Protein AF-A0AAU3QZL7-F1 (afdb_monomer)

Nearest PDB structures (foldseek):
  8rob-assembly1_B  TM=4.558E-01  e=4.481E+00  Homo sapiens
  8ro6-assembly1_B  TM=4.026E-01  e=4.207E+00  Homo sapiens
  8ro9-assembly2_D  TM=4.527E-01  e=6.960E+00  Homo sapiens
  8roa-assembly2_D  TM=4.510E-01  e=6.960E+00  Homo sapiens
  8rod-assembly1_B  TM=4.530E-01  e=8.406E+00  Homo sapiens

Foldseek 3Di:
DDLPDDPLLVVQLVCQQQLEVPSDDADPLSSVVSSLLSSLCSVVVWDRAGNVVVVVQQQFTWHWYDPDNNKIFTFTGDRPVCVVPDPVVVQVVRLVRQQVSVVSCVVVQFDWDDDDRRGTTMTRGGPPPDD

Sequence (131 aa):
MDPRGGDREQQARYFAPRAVLDGAALTDAQEQLAWAVLEVVLLAGLPPYDIEAAADGQETGVALVPESRRRLRVQWQQAPQARCLPSELCDVQQAAMNQALRAILSAHRFQIADAPLGEAPLVLGLTRSGR

pLDDT: mean 88.74, std 12.76, range [35.06, 97.5]

Mean predicted aligned error: 5.25 Å

Secondary structure (DSSP, 8-state):
--TT-S-HHHHHHHHTTTSBGGGPPPPHHHHHHHHHHHHHHHHTTPPBP-HHHHHTT---EEEEEEEETTEEEEEEE--GGGGGS-HHHHHHHHHHHHHHHHHHHHHTTEEE----TTSPPEEEEE-----

Solvent-accessible surface area (backbone atoms only — not comparable to full-atom values): 7173 Å² total; per-residue (Å²): 135,71,96,85,73,66,62,48,66,60,49,11,56,66,36,40,66,33,15,20,60,93,59,59,86,68,45,75,59,32,45,59,49,37,26,59,51,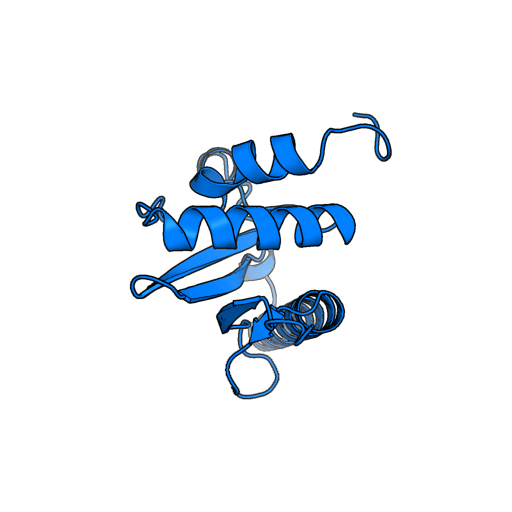38,31,51,37,52,70,72,72,45,56,64,18,38,51,70,49,29,76,74,68,47,41,38,24,43,27,35,40,84,77,52,81,55,29,37,34,44,34,68,39,68,43,69,73,55,73,77,48,61,66,71,59,47,52,51,52,48,20,52,47,11,43,50,51,37,52,54,41,48,76,70,43,37,37,59,60,92,71,65,90,38,50,53,32,36,36,60,49,69,58,80,76,88,124

Structure (mmCIF, N/CA/C/O backbone):
data_AF-A0AAU3QZL7-F1
#
_entry.id   AF-A0AAU3QZL7-F1
#
loop_
_atom_site.group_PDB
_atom_site.id
_atom_site.type_symbol
_atom_site.label_atom_id
_atom_site.label_alt_id
_atom_site.label_comp_id
_atom_site.label_asym_id
_atom_site.label_entity_id
_atom_site.label_seq_id
_atom_site.pdbx_PDB_ins_code
_atom_site.Cartn_x
_atom_site.Cartn_y
_atom_site.Cartn_z
_atom_site.occupancy
_atom_site.B_iso_or_equiv
_atom_site.auth_seq_id
_atom_site.auth_comp_id
_atom_site.auth_asym_id
_atom_site.auth_atom_id
_atom_site.pdbx_PDB_model_num
ATOM 1 N N . MET A 1 1 ? 21.172 -9.986 3.756 1.00 43.78 1 MET A N 1
ATOM 2 C CA . MET A 1 1 ? 20.071 -9.299 4.460 1.00 43.78 1 MET A CA 1
ATOM 3 C C . MET A 1 1 ? 19.320 -10.373 5.240 1.00 43.78 1 MET A C 1
ATOM 5 O O . MET A 1 1 ? 18.955 -11.365 4.625 1.00 43.78 1 MET A O 1
ATOM 9 N N . ASP A 1 2 ? 19.231 -10.270 6.569 1.00 39.31 2 ASP A N 1
ATOM 10 C CA . ASP A 1 2 ? 18.608 -11.297 7.422 1.00 39.31 2 ASP A CA 1
ATOM 11 C C . ASP A 1 2 ? 17.070 -11.213 7.319 1.00 39.31 2 ASP A C 1
ATOM 13 O O . ASP A 1 2 ? 16.504 -10.178 7.678 1.00 39.31 2 ASP A O 1
ATOM 17 N N . PRO A 1 3 ? 16.373 -12.264 6.847 1.00 47.62 3 PRO A N 1
ATOM 18 C CA . PRO A 1 3 ? 14.918 -12.266 6.707 1.00 47.62 3 PRO A CA 1
ATOM 19 C C . PRO A 1 3 ? 14.156 -12.357 8.046 1.00 47.62 3 PRO A C 1
ATOM 21 O O . PRO A 1 3 ? 12.925 -12.380 8.039 1.00 47.62 3 PRO A O 1
ATOM 24 N N . ARG A 1 4 ? 14.843 -12.440 9.198 1.00 48.81 4 ARG A N 1
ATOM 25 C CA . ARG A 1 4 ? 14.220 -12.600 10.527 1.00 48.81 4 ARG A CA 1
ATOM 26 C C . ARG A 1 4 ? 14.611 -11.547 11.572 1.00 48.81 4 ARG A C 1
ATOM 28 O O . ARG A 1 4 ? 14.088 -11.625 12.680 1.00 48.81 4 ARG A O 1
ATOM 35 N N . GLY A 1 5 ? 15.471 -10.577 11.254 1.00 46.84 5 GLY A N 1
ATOM 36 C CA . GLY A 1 5 ? 16.191 -9.813 12.289 1.00 46.84 5 GLY A CA 1
ATOM 37 C C . GLY A 1 5 ? 16.288 -8.296 12.120 1.00 46.84 5 GLY A C 1
ATOM 38 O O . GLY A 1 5 ? 17.104 -7.680 12.795 1.00 46.84 5 GLY A O 1
ATOM 39 N N . GLY A 1 6 ? 15.509 -7.677 11.231 1.00 60.84 6 GLY A N 1
ATOM 40 C CA . GLY A 1 6 ? 15.408 -6.216 11.180 1.00 60.84 6 GLY A CA 1
ATOM 41 C C . GLY A 1 6 ? 14.379 -5.702 12.184 1.00 60.84 6 GLY A C 1
ATOM 42 O O . GLY A 1 6 ? 13.300 -6.286 12.299 1.00 60.84 6 GLY A O 1
ATOM 43 N N . ASP A 1 7 ? 14.690 -4.609 12.882 1.00 86.06 7 ASP A N 1
ATOM 44 C CA . ASP A 1 7 ? 13.688 -3.835 13.611 1.00 86.06 7 ASP A CA 1
ATOM 45 C C . ASP A 1 7 ? 12.644 -3.322 12.598 1.00 86.06 7 ASP A C 1
ATOM 47 O O . ASP A 1 7 ? 12.878 -2.357 11.868 1.00 86.06 7 ASP A O 1
ATOM 51 N N . ARG A 1 8 ? 11.517 -4.039 12.482 1.00 85.94 8 ARG A N 1
ATOM 52 C CA . ARG A 1 8 ? 10.447 -3.732 11.517 1.00 85.94 8 ARG A CA 1
ATOM 53 C C . ARG A 1 8 ? 9.845 -2.359 11.772 1.00 85.94 8 ARG A C 1
ATOM 55 O O . ARG A 1 8 ? 9.430 -1.715 10.817 1.00 85.94 8 ARG A O 1
ATOM 62 N N . GLU A 1 9 ? 9.838 -1.903 13.020 1.00 88.19 9 GLU A N 1
ATOM 63 C CA . GLU A 1 9 ? 9.404 -0.557 13.380 1.00 88.19 9 GLU A CA 1
ATOM 64 C C . GLU A 1 9 ? 10.365 0.476 12.775 1.00 88.19 9 GLU A C 1
ATOM 66 O O . GLU A 1 9 ? 9.936 1.422 12.112 1.00 88.19 9 GLU A O 1
ATOM 71 N N . GLN A 1 10 ? 11.677 0.263 12.918 1.00 90.19 10 GLN A N 1
ATOM 72 C CA . GLN A 1 10 ? 12.688 1.125 12.301 1.00 90.19 10 GLN A CA 1
ATOM 73 C C . GLN A 1 10 ? 12.617 1.100 10.768 1.00 90.19 10 GLN A C 1
ATOM 75 O O . GLN A 1 10 ? 12.707 2.151 10.132 1.00 90.19 10 GLN A O 1
ATOM 80 N N . GLN A 1 11 ? 12.412 -0.072 10.164 1.00 92.50 11 GLN A N 1
ATOM 81 C CA . GLN A 1 11 ? 12.232 -0.197 8.716 1.00 92.50 11 GLN A CA 1
ATOM 82 C C . GLN A 1 11 ? 10.956 0.506 8.242 1.00 92.50 11 GLN A C 1
ATOM 84 O O . GLN A 1 11 ? 10.995 1.238 7.257 1.00 92.50 11 GLN A O 1
ATOM 89 N N . ALA A 1 12 ? 9.839 0.346 8.952 1.0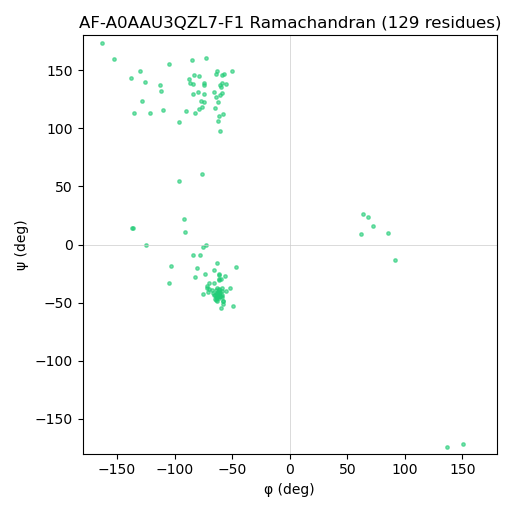0 93.88 12 ALA A N 1
ATOM 90 C CA . ALA A 1 12 ? 8.587 1.021 8.631 1.00 93.88 12 ALA A CA 1
ATOM 91 C C . ALA A 1 12 ? 8.738 2.546 8.692 1.00 93.88 12 ALA A C 1
ATOM 93 O O . ALA A 1 12 ? 8.265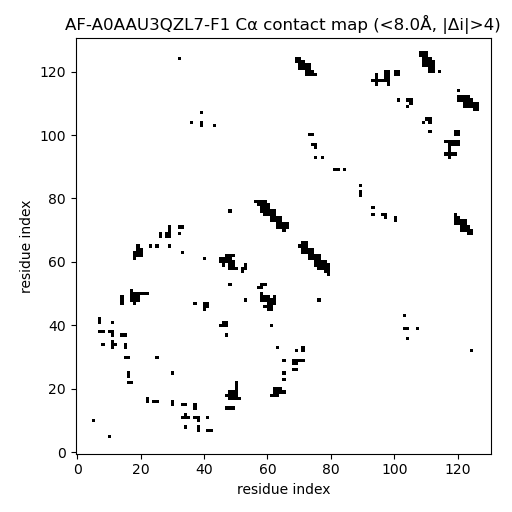 3.241 7.795 1.00 93.88 12 ALA A O 1
ATOM 94 N N . ARG A 1 13 ? 9.458 3.069 9.694 1.00 94.06 13 ARG A N 1
ATOM 95 C CA . ARG A 1 13 ? 9.802 4.498 9.787 1.00 94.06 13 ARG A CA 1
ATOM 96 C C . ARG A 1 13 ? 10.673 4.967 8.628 1.00 94.06 13 ARG A C 1
ATOM 98 O O . ARG A 1 13 ? 10.406 6.022 8.065 1.00 94.06 13 ARG A O 1
ATOM 105 N N . TYR A 1 14 ? 11.685 4.181 8.259 1.00 93.69 14 TYR A N 1
ATOM 106 C CA . TYR A 1 14 ? 12.561 4.484 7.127 1.00 93.69 14 TYR A CA 1
ATOM 107 C C . TYR A 1 14 ? 11.787 4.548 5.803 1.00 93.69 14 TYR A C 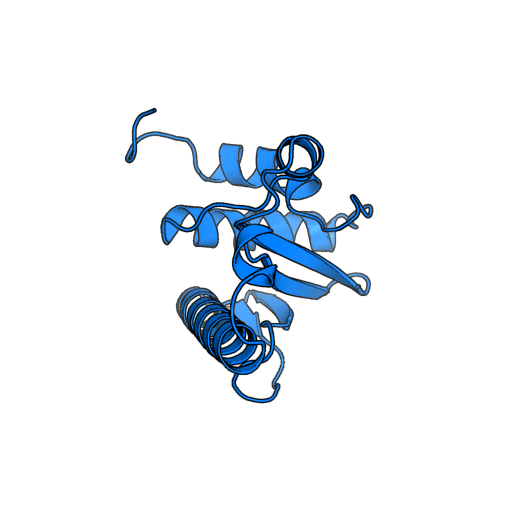1
ATOM 109 O O . TYR A 1 14 ? 11.970 5.482 5.023 1.00 93.69 14 TYR A O 1
ATOM 117 N N . PHE A 1 15 ? 10.893 3.586 5.565 1.00 94.50 15 PHE A N 1
ATOM 118 C CA . PHE A 1 15 ? 10.116 3.522 4.330 1.00 94.50 15 PHE A CA 1
ATOM 119 C C . PHE A 1 15 ? 8.908 4.460 4.310 1.00 94.50 15 PHE A C 1
ATOM 121 O O . PHE A 1 15 ? 8.457 4.789 3.224 1.00 94.50 15 PHE A O 1
ATOM 128 N N . ALA A 1 16 ? 8.392 4.937 5.446 1.00 93.69 16 ALA A N 1
ATOM 129 C CA . ALA A 1 16 ? 7.182 5.768 5.490 1.00 93.69 16 ALA A CA 1
ATOM 130 C C . ALA A 1 16 ? 7.165 6.945 4.510 1.00 93.69 16 ALA A C 1
ATOM 132 O O . ALA A 1 16 ? 6.215 7.025 3.733 1.00 93.69 16 ALA A O 1
ATOM 133 N N . PRO A 1 17 ? 8.182 7.827 4.486 1.00 93.25 17 PRO A N 1
ATOM 134 C CA . PRO A 1 17 ? 8.207 8.928 3.529 1.00 93.25 17 PRO A CA 1
ATOM 135 C C . PRO A 1 17 ? 8.534 8.466 2.099 1.00 93.25 17 PRO A C 1
ATOM 137 O O . PRO A 1 17 ? 8.134 9.118 1.141 1.00 93.25 17 PRO A O 1
ATOM 140 N N . ARG A 1 18 ? 9.236 7.337 1.941 1.00 95.00 18 ARG A N 1
ATOM 141 C CA . ARG A 1 18 ? 9.701 6.805 0.645 1.00 95.00 18 ARG A CA 1
ATOM 142 C C . ARG A 1 18 ? 8.625 6.013 -0.092 1.00 95.00 18 ARG A C 1
ATOM 144 O O . ARG A 1 18 ? 8.629 5.952 -1.314 1.00 95.00 18 ARG A O 1
ATOM 151 N N . ALA A 1 19 ? 7.706 5.412 0.655 1.00 96.38 19 ALA A N 1
ATOM 152 C CA . ALA A 1 19 ? 6.604 4.620 0.136 1.00 96.38 19 ALA A CA 1
ATOM 153 C C . ALA A 1 19 ? 5.460 5.493 -0.397 1.00 96.38 19 ALA A C 1
ATOM 155 O O . ALA A 1 19 ? 4.526 4.965 -0.999 1.00 96.38 19 ALA A O 1
ATOM 156 N N . VAL A 1 20 ? 5.504 6.810 -0.174 1.00 95.81 20 VAL A N 1
ATOM 157 C CA . VAL A 1 20 ? 4.494 7.741 -0.677 1.00 95.81 20 VAL A CA 1
ATOM 158 C C . VAL A 1 20 ? 4.678 7.948 -2.175 1.00 95.81 20 VAL A C 1
ATOM 160 O O . VAL A 1 20 ? 5.741 8.388 -2.616 1.00 95.81 20 VAL A O 1
ATOM 163 N N . LEU A 1 21 ? 3.634 7.667 -2.960 1.00 90.69 21 LEU A N 1
ATOM 164 C CA . LEU A 1 21 ? 3.656 7.994 -4.386 1.00 90.69 21 LEU A CA 1
ATOM 165 C C . LEU A 1 21 ? 3.826 9.502 -4.572 1.00 90.69 21 LEU A C 1
ATOM 167 O O . LEU A 1 21 ? 3.236 10.305 -3.847 1.00 90.69 21 LEU A O 1
ATOM 171 N N . ASP A 1 22 ? 4.683 9.863 -5.523 1.00 85.56 22 ASP A N 1
ATOM 172 C CA . ASP A 1 22 ? 5.046 11.242 -5.867 1.00 85.56 22 ASP A CA 1
ATOM 173 C C . ASP A 1 22 ? 5.716 12.050 -4.737 1.00 85.56 22 ASP A C 1
ATOM 175 O O . ASP A 1 22 ? 5.928 13.254 -4.874 1.00 85.56 22 ASP A O 1
ATOM 179 N N . GLY A 1 23 ? 6.078 11.408 -3.618 1.00 85.31 23 GLY A N 1
ATOM 180 C CA . GLY A 1 23 ? 6.825 12.040 -2.526 1.00 85.31 23 GLY A CA 1
ATOM 181 C C . GLY A 1 23 ? 6.025 13.100 -1.767 1.00 85.31 23 GLY A C 1
ATOM 182 O O . GLY A 1 23 ? 6.603 14.006 -1.164 1.00 85.31 23 GLY A O 1
ATOM 183 N N . ALA A 1 24 ? 4.692 13.020 -1.810 1.00 89.19 24 ALA A N 1
ATOM 184 C CA . ALA A 1 24 ? 3.826 13.956 -1.109 1.00 89.19 24 ALA A CA 1
ATOM 185 C C . ALA A 1 24 ? 4.093 13.951 0.408 1.00 89.19 24 ALA A C 1
ATOM 187 O O . ALA A 1 24 ? 4.246 12.904 1.038 1.00 89.19 24 ALA A O 1
ATOM 188 N N . ALA A 1 25 ? 4.100 15.139 1.016 1.00 90.12 25 ALA A N 1
ATOM 189 C CA . ALA A 1 25 ? 4.285 15.264 2.456 1.00 90.12 25 ALA A CA 1
ATOM 190 C C . ALA A 1 25 ? 3.098 14.653 3.219 1.00 90.12 25 ALA A C 1
ATOM 192 O O . ALA A 1 25 ? 1.934 14.960 2.944 1.00 90.12 25 ALA A O 1
ATOM 193 N N . LEU A 1 26 ? 3.405 13.818 4.211 1.00 92.25 26 LEU A N 1
ATOM 194 C CA . LEU A 1 26 ? 2.421 13.282 5.147 1.00 92.25 26 LEU A CA 1
ATOM 195 C C . LEU A 1 26 ? 2.169 14.284 6.276 1.00 92.25 26 LEU A C 1
ATOM 197 O O . LEU A 1 26 ? 3.077 14.976 6.729 1.00 92.25 26 LEU A O 1
ATOM 201 N N . THR A 1 27 ? 0.934 14.343 6.769 1.00 93.31 27 THR A N 1
ATOM 202 C CA . THR A 1 27 ? 0.667 14.930 8.091 1.00 93.31 27 THR A CA 1
ATOM 203 C C . THR A 1 27 ? 1.154 13.987 9.193 1.00 93.31 27 THR A C 1
ATOM 205 O O . THR A 1 27 ? 1.204 12.780 8.973 1.00 93.31 27 THR A O 1
ATOM 208 N N . ASP A 1 28 ? 1.368 14.480 10.416 1.00 92.31 28 ASP A N 1
ATOM 209 C CA . ASP A 1 28 ? 1.742 13.639 11.571 1.00 92.31 28 ASP A CA 1
ATOM 210 C C . ASP A 1 28 ? 0.798 12.437 11.772 1.00 92.31 28 ASP A C 1
ATOM 212 O O . ASP A 1 28 ? 1.210 11.336 12.134 1.00 92.31 28 ASP A O 1
ATOM 216 N N . ALA A 1 29 ? -0.503 12.637 11.526 1.00 91.25 29 ALA A N 1
ATOM 217 C CA . ALA A 1 29 ? -1.500 11.577 11.648 1.00 91.25 29 ALA A CA 1
ATOM 218 C C . ALA A 1 29 ? -1.380 10.535 10.525 1.00 91.25 29 ALA A C 1
ATOM 220 O O . ALA A 1 29 ? -1.598 9.348 10.763 1.00 91.25 29 ALA A O 1
ATOM 221 N N . GLN A 1 30 ? -1.059 10.970 9.306 1.00 94.12 30 GLN A N 1
ATOM 222 C CA . GLN A 1 30 ? -0.785 10.060 8.199 1.00 94.12 30 GLN A CA 1
ATOM 223 C C . GLN A 1 30 ? 0.552 9.352 8.378 1.00 94.12 30 GLN A C 1
ATOM 225 O O . GLN A 1 30 ? 0.638 8.183 8.045 1.00 94.12 30 GLN A O 1
ATOM 230 N N . GLU A 1 31 ? 1.567 10.006 8.932 1.00 94.81 31 GLU A N 1
ATOM 231 C CA . GLU A 1 31 ? 2.871 9.400 9.183 1.00 94.81 31 GLU A CA 1
ATOM 232 C C . GLU A 1 31 ? 2.765 8.253 10.196 1.00 94.81 31 GLU A C 1
ATOM 234 O O . GLU A 1 31 ? 3.197 7.137 9.915 1.00 94.81 31 GLU A O 1
ATOM 239 N N . GLN A 1 32 ? 2.072 8.469 11.318 1.00 93.50 32 GLN A N 1
ATOM 240 C CA . GLN A 1 32 ? 1.792 7.395 12.280 1.00 93.50 32 GLN A CA 1
ATOM 241 C C . GLN A 1 32 ? 1.012 6.239 11.642 1.00 93.50 32 GLN A C 1
ATOM 243 O O . GLN A 1 32 ? 1.282 5.068 11.914 1.00 93.50 32 GLN A O 1
ATOM 248 N N . LEU A 1 33 ? 0.043 6.560 10.778 1.00 95.31 33 LEU A N 1
ATOM 249 C CA . LEU A 1 33 ? -0.720 5.548 10.058 1.00 95.31 33 LEU A CA 1
ATOM 250 C C . LEU A 1 33 ? 0.150 4.794 9.041 1.00 95.31 33 LEU A C 1
ATOM 252 O O . LEU A 1 33 ? 0.021 3.579 8.921 1.00 95.31 33 LEU A O 1
ATOM 256 N N . ALA A 1 34 ? 1.047 5.494 8.346 1.00 96.19 34 ALA A N 1
ATOM 257 C CA . ALA A 1 34 ? 1.990 4.931 7.390 1.00 96.19 34 ALA A CA 1
ATOM 258 C C . ALA A 1 34 ? 2.953 3.959 8.075 1.00 96.19 34 ALA A C 1
ATOM 260 O O . ALA A 1 34 ? 3.153 2.862 7.562 1.00 96.19 34 ALA A O 1
ATOM 261 N N . TRP A 1 35 ? 3.481 4.305 9.254 1.00 95.56 35 TRP A N 1
ATOM 262 C CA . TRP A 1 35 ? 4.332 3.406 10.042 1.00 95.56 35 TRP A CA 1
ATOM 263 C C . TRP A 1 35 ? 3.610 2.105 10.374 1.00 95.56 35 TRP A C 1
ATOM 265 O O . TRP A 1 35 ? 4.114 1.029 10.068 1.00 95.56 35 TRP A O 1
ATOM 275 N N . ALA A 1 36 ? 2.399 2.202 10.928 1.00 95.56 36 ALA A N 1
ATOM 276 C CA . ALA A 1 36 ? 1.617 1.0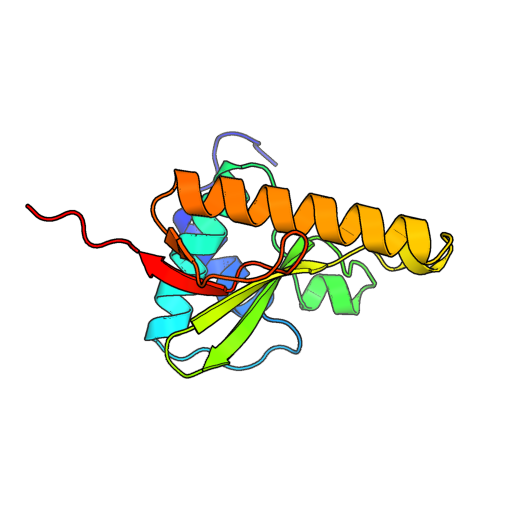26 11.292 1.00 95.56 36 ALA A CA 1
ATOM 277 C C . ALA A 1 36 ? 1.295 0.149 10.066 1.00 95.56 36 ALA A C 1
ATOM 279 O O . ALA A 1 36 ? 1.369 -1.078 10.135 1.00 95.56 36 ALA A O 1
ATOM 280 N N . VAL A 1 37 ? 0.940 0.767 8.934 1.00 96.94 37 VAL A N 1
ATOM 281 C CA . VAL A 1 37 ? 0.679 0.046 7.678 1.00 96.94 37 VAL A CA 1
ATOM 282 C C . VAL A 1 37 ? 1.941 -0.666 7.192 1.00 96.94 37 VAL A C 1
ATOM 284 O O . VAL A 1 37 ? 1.884 -1.851 6.867 1.00 96.94 37 VAL A O 1
ATOM 287 N N . LEU A 1 38 ? 3.078 0.028 7.152 1.00 97.06 38 LEU A N 1
ATOM 288 C CA . LEU A 1 38 ? 4.323 -0.518 6.616 1.00 97.06 38 LEU A CA 1
ATOM 289 C C . LEU A 1 38 ? 4.923 -1.609 7.497 1.00 97.06 38 LEU A C 1
ATOM 291 O O . LEU A 1 38 ? 5.483 -2.567 6.971 1.00 97.06 38 LEU A O 1
ATOM 295 N N . GLU A 1 39 ? 4.754 -1.523 8.813 1.00 95.56 39 GLU A N 1
ATOM 296 C CA . GLU A 1 39 ? 5.139 -2.602 9.720 1.00 95.56 39 GLU A CA 1
ATOM 297 C C . GLU A 1 39 ? 4.398 -3.902 9.370 1.00 95.56 39 GLU A C 1
ATOM 299 O O . GLU A 1 39 ? 5.011 -4.967 9.280 1.00 95.56 39 GLU A O 1
ATOM 304 N N . VAL A 1 40 ? 3.093 -3.813 9.090 1.00 95.88 40 VAL A N 1
ATOM 305 C CA . VAL A 1 40 ? 2.275 -4.965 8.684 1.00 95.88 40 VAL A CA 1
ATOM 306 C C . VAL A 1 40 ? 2.626 -5.457 7.280 1.00 95.88 40 VAL A C 1
ATOM 308 O O . VAL A 1 40 ? 2.682 -6.664 7.058 1.00 95.88 40 VAL A O 1
ATOM 311 N N . VAL A 1 41 ? 2.911 -4.554 6.341 1.00 95.88 41 VAL A N 1
ATOM 312 C CA . VAL A 1 41 ? 3.402 -4.903 4.995 1.00 95.88 41 VAL A CA 1
ATOM 313 C C . VAL A 1 41 ? 4.699 -5.714 5.087 1.00 95.88 41 VAL A C 1
ATOM 315 O O . VAL A 1 41 ? 4.788 -6.800 4.513 1.00 95.88 41 VAL A O 1
ATOM 318 N N . LEU A 1 42 ? 5.663 -5.239 5.881 1.00 94.69 42 LEU A N 1
ATOM 319 C CA . LEU A 1 42 ? 6.932 -5.924 6.130 1.00 94.69 42 LEU A CA 1
ATOM 320 C C . LEU A 1 42 ? 6.729 -7.258 6.856 1.00 94.69 42 LEU A C 1
ATOM 322 O O . LEU A 1 42 ? 7.389 -8.249 6.542 1.00 94.69 42 LEU A O 1
ATOM 326 N N . LEU A 1 43 ? 5.802 -7.315 7.816 1.00 94.38 43 LEU A N 1
ATOM 327 C CA . LEU A 1 43 ? 5.441 -8.549 8.513 1.00 94.38 43 LEU A CA 1
ATOM 328 C C . LEU A 1 43 ? 4.835 -9.592 7.563 1.00 94.38 43 LEU A C 1
ATOM 330 O O . LEU A 1 43 ? 5.133 -10.778 7.698 1.00 94.38 43 LEU A O 1
ATOM 334 N N . ALA A 1 44 ? 4.037 -9.157 6.587 1.00 94.62 44 ALA A N 1
ATOM 335 C CA . ALA A 1 44 ? 3.459 -10.006 5.548 1.00 94.62 44 ALA A CA 1
ATOM 336 C C . ALA A 1 44 ? 4.472 -10.429 4.465 1.00 94.62 44 ALA A C 1
ATOM 338 O O . ALA A 1 44 ? 4.118 -11.182 3.559 1.00 94.62 44 ALA A O 1
ATOM 339 N N . GLY A 1 45 ? 5.723 -9.958 4.542 1.00 94.06 45 GLY A N 1
ATOM 340 C CA . GLY A 1 45 ? 6.769 -10.251 3.561 1.00 94.06 45 GLY A CA 1
ATOM 341 C C . GLY A 1 45 ? 6.581 -9.532 2.224 1.00 94.06 45 GLY A C 1
ATOM 342 O O . GLY A 1 45 ? 7.195 -9.923 1.233 1.00 94.06 45 GLY A O 1
ATOM 343 N N . LEU A 1 46 ? 5.735 -8.499 2.181 1.00 94.69 46 LEU A N 1
ATOM 344 C CA . LEU A 1 46 ? 5.538 -7.673 0.997 1.00 94.69 46 LEU A CA 1
ATOM 345 C C . LEU A 1 46 ? 6.573 -6.537 0.977 1.00 94.69 46 LEU A C 1
ATOM 347 O O . LEU A 1 46 ? 6.836 -5.937 2.022 1.00 94.69 46 LEU A O 1
ATOM 351 N N . PRO A 1 47 ? 7.159 -6.212 -0.187 1.00 94.38 47 PRO A N 1
ATOM 352 C CA . PRO A 1 47 ? 8.096 -5.103 -0.285 1.00 94.38 47 PRO A CA 1
ATOM 353 C C . PRO A 1 47 ? 7.341 -3.765 -0.227 1.00 94.38 47 PRO A C 1
ATOM 355 O O . PRO A 1 47 ? 6.389 -3.580 -0.993 1.00 94.38 47 PRO A O 1
ATOM 358 N N . PRO A 1 48 ? 7.746 -2.813 0.632 1.00 95.81 48 PRO A N 1
ATOM 359 C CA . PRO A 1 48 ? 7.343 -1.420 0.483 1.00 95.81 48 PRO A CA 1
ATOM 360 C C . PRO A 1 48 ? 7.800 -0.874 -0.871 1.00 95.81 48 PRO A C 1
ATOM 362 O O . PRO A 1 48 ? 8.868 -1.240 -1.360 1.00 95.81 48 PRO A O 1
ATOM 365 N N . TYR A 1 49 ? 7.006 0.012 -1.461 1.00 96.12 49 TYR A N 1
ATOM 366 C CA . TYR A 1 49 ? 7.484 0.873 -2.537 1.00 96.12 49 TYR A CA 1
ATOM 367 C C . TYR A 1 49 ? 8.585 1.801 -2.003 1.00 96.12 49 TYR A C 1
ATOM 369 O O . TYR A 1 49 ? 8.564 2.197 -0.834 1.00 96.12 49 TYR A O 1
ATOM 377 N N . ASP A 1 50 ? 9.527 2.162 -2.867 1.00 94.50 50 ASP A N 1
ATOM 378 C CA . ASP A 1 50 ? 10.585 3.118 -2.564 1.00 94.50 50 ASP A CA 1
ATOM 379 C C . ASP A 1 50 ? 10.736 4.098 -3.730 1.00 94.50 50 ASP A C 1
ATOM 381 O O . ASP A 1 50 ? 11.149 3.714 -4.822 1.00 94.50 50 ASP A O 1
ATOM 385 N N . ILE A 1 51 ? 10.400 5.366 -3.492 1.00 92.69 51 ILE A N 1
ATOM 386 C CA . ILE A 1 51 ? 10.483 6.437 -4.487 1.00 92.69 51 ILE A CA 1
ATOM 387 C C . ILE A 1 51 ? 11.900 6.660 -5.027 1.00 92.69 51 ILE A C 1
ATOM 389 O O . ILE A 1 51 ? 12.054 7.052 -6.181 1.00 92.69 51 ILE A O 1
ATOM 393 N N . GLU A 1 52 ? 12.940 6.394 -4.236 1.00 91.25 52 GLU A N 1
ATOM 394 C CA . GLU A 1 52 ? 14.312 6.526 -4.728 1.00 91.25 52 GLU A CA 1
ATOM 395 C C . GLU A 1 52 ? 14.662 5.362 -5.654 1.00 91.25 52 GLU A C 1
ATOM 397 O O . GLU A 1 52 ? 15.189 5.582 -6.738 1.00 91.25 52 GLU A O 1
ATOM 402 N N . ALA A 1 53 ? 14.276 4.135 -5.294 1.00 88.38 53 ALA A N 1
ATOM 403 C CA . ALA A 1 53 ? 14.463 2.977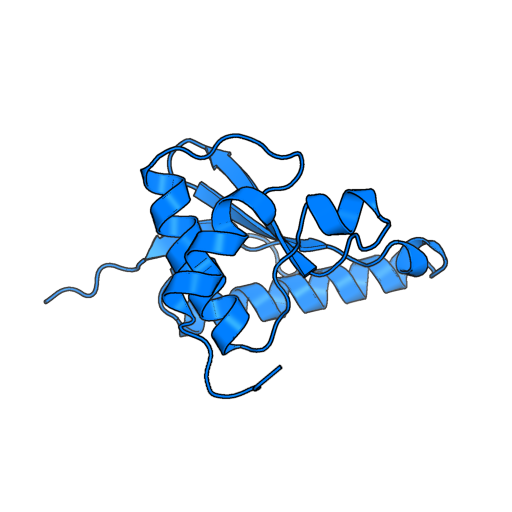 -6.169 1.00 88.38 53 ALA A CA 1
ATOM 404 C C . ALA A 1 53 ? 13.613 3.093 -7.450 1.00 88.38 53 ALA A C 1
ATOM 406 O O . ALA A 1 53 ? 14.027 2.675 -8.531 1.00 88.38 53 ALA A O 1
ATOM 407 N N . ALA A 1 54 ? 12.433 3.703 -7.349 1.00 88.06 54 ALA A N 1
ATOM 408 C CA . ALA A 1 54 ? 11.584 4.030 -8.485 1.00 88.06 54 ALA A CA 1
ATOM 409 C C . ALA A 1 54 ? 12.259 4.999 -9.465 1.00 88.06 54 ALA A C 1
ATOM 411 O O . ALA A 1 54 ? 12.145 4.798 -10.672 1.00 88.06 54 ALA A O 1
ATOM 412 N N . ALA A 1 55 ? 13.019 5.987 -8.975 1.00 85.56 55 ALA A N 1
ATOM 413 C CA . ALA A 1 55 ? 13.821 6.866 -9.831 1.00 85.56 55 A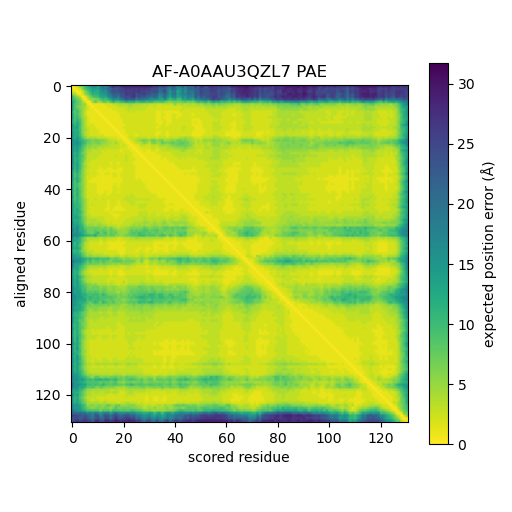LA A CA 1
ATOM 414 C C . ALA A 1 55 ? 14.889 6.094 -10.636 1.00 85.56 55 ALA A C 1
ATOM 416 O O . ALA A 1 55 ? 15.235 6.502 -11.745 1.00 85.56 55 ALA A O 1
ATOM 417 N N . ASP A 1 56 ? 15.326 4.938 -10.127 1.00 86.31 56 ASP A N 1
ATOM 418 C CA . ASP A 1 56 ? 16.230 3.996 -10.797 1.00 86.31 56 ASP A CA 1
ATOM 419 C C . ASP A 1 56 ? 15.489 2.914 -11.621 1.00 86.31 56 ASP A C 1
ATOM 421 O O . ASP A 1 56 ? 16.087 1.936 -12.081 1.00 86.31 56 ASP A O 1
ATOM 425 N N . GLY A 1 57 ? 14.174 3.060 -11.826 1.00 82.44 57 GLY A N 1
ATOM 426 C CA . GLY A 1 57 ? 13.340 2.145 -12.611 1.00 82.44 57 GLY A CA 1
ATOM 427 C C . GLY A 1 57 ? 12.806 0.927 -11.847 1.00 82.44 57 GLY A C 1
ATOM 428 O O . GLY A 1 57 ? 12.234 0.019 -12.460 1.00 82.44 57 GLY A O 1
ATOM 429 N N . GLN A 1 58 ? 12.952 0.886 -10.519 1.00 84.19 58 GLN A N 1
ATOM 430 C CA . GLN A 1 58 ? 12.411 -0.163 -9.646 1.00 84.19 58 GLN A CA 1
ATOM 431 C C . GLN A 1 58 ? 11.069 0.249 -9.021 1.00 84.19 58 GLN A C 1
ATOM 433 O O . GLN A 1 58 ? 10.875 0.211 -7.809 1.00 84.19 58 GLN A O 1
ATOM 438 N N . GLU A 1 59 ? 10.114 0.633 -9.867 1.00 86.00 59 GLU A N 1
ATOM 439 C CA . GLU A 1 59 ? 8.775 1.089 -9.468 1.00 86.00 59 GLU A CA 1
ATOM 440 C C . GLU A 1 59 ? 7.860 -0.086 -9.056 1.00 86.00 59 GLU A C 1
ATOM 442 O O . GLU A 1 59 ? 6.846 -0.338 -9.701 1.00 86.00 59 GLU A O 1
ATOM 447 N N . THR A 1 60 ? 8.203 -0.868 -8.029 1.00 91.75 60 THR A N 1
ATOM 448 C CA . THR A 1 60 ? 7.348 -1.982 -7.574 1.00 91.75 60 THR A CA 1
ATOM 449 C C . THR A 1 60 ? 7.268 -2.068 -6.057 1.00 91.75 60 THR A C 1
ATOM 451 O O . THR A 1 60 ? 8.257 -1.851 -5.366 1.00 91.75 60 THR A O 1
ATOM 454 N N . GLY A 1 61 ? 6.095 -2.424 -5.533 1.00 95.19 61 GLY A N 1
ATOM 455 C CA . GLY A 1 61 ? 5.894 -2.620 -4.095 1.00 95.19 61 GLY A CA 1
ATOM 456 C C . GLY A 1 61 ? 4.602 -2.006 -3.578 1.00 95.19 61 GLY A C 1
ATOM 457 O O . GLY A 1 61 ? 3.771 -1.523 -4.340 1.00 95.19 61 GLY A O 1
ATOM 458 N N . VAL A 1 62 ? 4.408 -2.036 -2.264 1.00 97.50 62 VAL A N 1
ATOM 459 C CA . VAL A 1 62 ? 3.244 -1.430 -1.613 1.00 97.50 62 VAL A CA 1
ATOM 460 C C . VAL A 1 62 ? 3.476 0.064 -1.423 1.00 97.50 62 VAL A C 1
ATOM 462 O O . VAL A 1 62 ? 4.327 0.465 -0.631 1.00 97.50 62 VAL A O 1
ATOM 465 N N . ALA A 1 63 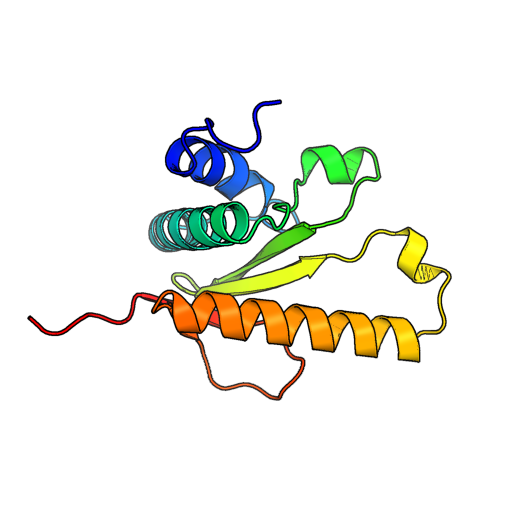? 2.699 0.874 -2.130 1.00 96.88 63 ALA A N 1
ATOM 466 C CA . ALA A 1 63 ? 2.777 2.322 -2.098 1.00 96.88 63 ALA A CA 1
ATOM 467 C C . ALA A 1 63 ? 1.621 2.947 -1.304 1.00 96.88 63 ALA A C 1
ATOM 469 O O . ALA A 1 63 ? 0.537 2.368 -1.162 1.00 96.88 63 ALA A O 1
ATOM 470 N N . LEU A 1 64 ? 1.863 4.150 -0.793 1.00 97.44 64 LEU A N 1
ATOM 471 C CA . LEU A 1 64 ? 0.936 4.940 0.004 1.00 97.44 64 LEU A CA 1
ATOM 472 C C . LEU A 1 64 ? 0.506 6.176 -0.785 1.00 97.44 64 LEU A C 1
ATOM 474 O O . LEU A 1 64 ? 1.338 6.906 -1.316 1.00 97.44 64 LEU A O 1
ATOM 478 N N . VAL A 1 65 ? -0.797 6.442 -0.823 1.00 96.38 65 VAL A N 1
ATOM 479 C CA . VAL A 1 65 ? -1.366 7.633 -1.462 1.00 96.38 65 VAL A CA 1
ATOM 480 C C . VAL A 1 65 ? -2.153 8.437 -0.423 1.00 96.38 65 VAL A C 1
ATOM 482 O O . VAL A 1 65 ? -3.178 7.963 0.085 1.00 96.38 65 VAL A O 1
ATOM 485 N N . PRO A 1 66 ? -1.685 9.645 -0.067 1.00 94.19 66 PRO A N 1
ATOM 486 C CA . PRO A 1 66 ? -2.401 10.570 0.802 1.00 94.19 66 PRO A CA 1
ATOM 487 C C . PRO A 1 66 ? -3.695 11.057 0.144 1.00 94.19 66 PRO A C 1
ATOM 489 O O . PRO A 1 66 ? -3.664 11.738 -0.870 1.00 94.19 66 PRO A O 1
ATOM 492 N N . GLU A 1 67 ? -4.847 10.752 0.743 1.00 90.44 67 GLU A N 1
ATOM 493 C CA . GLU A 1 67 ? -6.160 11.158 0.194 1.00 90.44 67 GLU A CA 1
ATOM 494 C C . GLU A 1 67 ? -6.783 12.328 0.971 1.00 90.44 67 GLU A C 1
ATOM 496 O O . GLU A 1 67 ? -7.494 13.169 0.432 1.00 90.44 67 GLU A O 1
ATOM 501 N N . SER A 1 68 ? -6.544 12.390 2.282 1.00 85.06 68 SER A N 1
ATOM 502 C CA . SER A 1 68 ? -6.950 13.502 3.154 1.00 85.06 68 SER A CA 1
ATOM 503 C C . SER A 1 68 ? -6.166 13.437 4.461 1.00 85.06 68 SER A C 1
ATOM 505 O O . SER A 1 68 ? -5.524 12.428 4.728 1.00 85.06 68 SER A O 1
ATOM 507 N N . ARG A 1 69 ? -6.288 14.447 5.336 1.00 81.31 69 ARG A N 1
ATOM 508 C CA . ARG A 1 69 ? -5.470 14.627 6.559 1.00 81.31 69 ARG A CA 1
ATOM 509 C C . ARG A 1 69 ? -5.274 13.401 7.467 1.00 81.31 69 ARG A C 1
ATOM 511 O O . ARG A 1 69 ? -4.386 13.450 8.309 1.00 81.31 69 ARG A O 1
ATOM 518 N N . ARG A 1 70 ? -6.118 12.367 7.380 1.00 88.12 70 ARG A N 1
ATOM 519 C CA . ARG A 1 70 ? -6.058 11.149 8.213 1.00 88.12 70 ARG A CA 1
ATOM 520 C C . ARG A 1 70 ? -6.280 9.847 7.438 1.00 88.12 70 ARG A C 1
ATOM 522 O O . ARG A 1 70 ? -6.587 8.833 8.051 1.00 88.12 70 ARG A O 1
ATOM 529 N N . ARG A 1 71 ? -6.219 9.874 6.105 1.00 93.50 71 ARG A N 1
ATOM 530 C CA . ARG A 1 71 ? -6.502 8.698 5.270 1.00 93.50 71 ARG A CA 1
ATOM 531 C C . ARG A 1 71 ? -5.346 8.418 4.330 1.00 93.50 71 ARG A C 1
ATOM 533 O O . ARG A 1 71 ? -4.793 9.353 3.745 1.00 93.50 71 ARG A O 1
ATOM 540 N N . LEU A 1 72 ? -5.043 7.135 4.181 1.00 95.56 72 LEU A N 1
ATOM 541 C CA . LEU A 1 72 ? -4.041 6.621 3.257 1.00 95.56 72 LEU A CA 1
ATOM 542 C C . LEU A 1 72 ? -4.672 5.528 2.408 1.00 95.56 72 LEU A C 1
ATOM 544 O O . LEU A 1 72 ? -5.197 4.551 2.944 1.00 95.56 72 LEU A O 1
ATOM 548 N N . ARG A 1 73 ? -4.623 5.682 1.088 1.00 96.94 73 ARG A N 1
ATOM 549 C CA . ARG A 1 73 ? -4.850 4.556 0.187 1.00 96.94 73 ARG A CA 1
ATOM 550 C C . ARG A 1 73 ? -3.557 3.751 0.113 1.00 96.94 73 ARG A C 1
ATOM 552 O O . ARG A 1 73 ? -2.482 4.319 -0.047 1.00 96.94 73 ARG A O 1
ATOM 559 N N . VAL A 1 74 ? -3.675 2.441 0.274 1.00 97.19 74 VAL A N 1
ATOM 560 C CA . VAL A 1 74 ? -2.558 1.496 0.213 1.00 97.19 74 VAL A CA 1
ATOM 561 C C . VAL A 1 74 ? -2.737 0.697 -1.063 1.00 97.19 74 VAL A C 1
ATOM 563 O O . VAL A 1 74 ? -3.739 0.002 -1.206 1.00 97.19 74 VAL A O 1
ATOM 566 N N . GLN A 1 75 ? -1.812 0.820 -2.007 1.00 95.19 75 GLN A N 1
ATOM 567 C CA . GLN A 1 75 ? -1.945 0.192 -3.319 1.00 95.19 75 GLN A CA 1
ATOM 568 C C . GLN A 1 75 ? -0.697 -0.591 -3.693 1.00 95.19 75 GLN A C 1
ATOM 570 O O . GLN A 1 75 ? 0.416 -0.238 -3.315 1.00 95.19 75 GLN A O 1
ATOM 575 N N . TRP A 1 76 ? -0.884 -1.653 -4.465 1.00 95.19 76 TRP A N 1
ATOM 576 C CA . TRP A 1 76 ? 0.231 -2.324 -5.112 1.00 95.19 76 TRP A CA 1
ATOM 577 C C . TRP A 1 76 ? 0.681 -1.516 -6.330 1.00 95.19 76 TRP A C 1
ATOM 579 O O . TRP A 1 76 ? -0.123 -1.248 -7.219 1.00 95.19 76 TRP A O 1
ATOM 589 N N . GLN A 1 77 ? 1.952 -1.138 -6.374 1.00 93.94 77 GLN A N 1
ATOM 590 C CA . GLN A 1 77 ? 2.593 -0.599 -7.559 1.00 93.94 77 GLN A CA 1
ATOM 591 C C . GLN A 1 77 ? 3.188 -1.764 -8.350 1.00 93.94 77 GLN A C 1
ATOM 593 O O . GLN A 1 77 ? 4.091 -2.458 -7.874 1.00 93.94 77 GLN A O 1
ATOM 598 N N . GLN A 1 78 ? 2.651 -1.997 -9.547 1.00 90.25 78 GLN A N 1
ATOM 599 C CA . GLN A 1 78 ? 3.177 -3.000 -10.466 1.00 90.25 78 GLN A CA 1
ATOM 600 C C . GLN A 1 78 ? 4.476 -2.516 -11.100 1.00 90.25 78 GLN A C 1
ATOM 602 O O . GLN A 1 78 ? 4.575 -1.370 -11.536 1.00 90.25 78 GLN A O 1
ATOM 607 N N . ALA A 1 79 ? 5.431 -3.435 -11.219 1.00 86.94 79 ALA A N 1
ATOM 608 C CA . ALA A 1 79 ? 6.683 -3.171 -11.901 1.00 86.94 79 ALA A CA 1
ATOM 609 C C . ALA A 1 79 ? 6.439 -2.709 -13.354 1.00 86.94 79 ALA A C 1
ATOM 611 O O . ALA A 1 79 ? 5.518 -3.215 -14.009 1.00 86.94 79 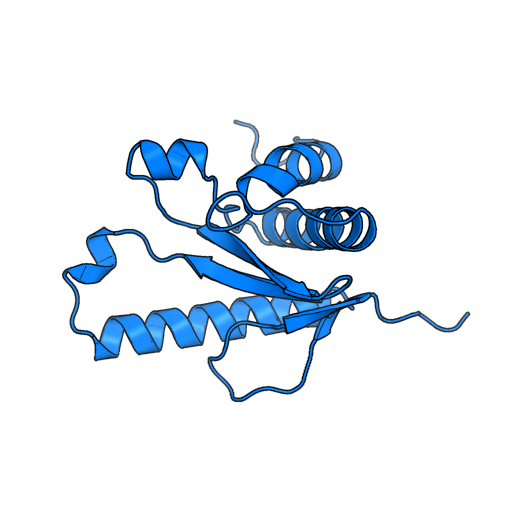ALA A O 1
ATOM 612 N N . PRO A 1 80 ? 7.277 -1.818 -13.916 1.00 83.56 80 PRO A N 1
ATOM 613 C CA . PRO A 1 80 ? 7.069 -1.272 -15.258 1.00 83.56 80 PRO A CA 1
ATOM 614 C C . PRO A 1 80 ? 6.951 -2.337 -16.356 1.00 83.56 80 PRO A C 1
ATOM 616 O O . PRO A 1 80 ? 6.267 -2.115 -17.353 1.00 83.56 80 PRO A O 1
ATOM 619 N N . GLN A 1 81 ? 7.564 -3.512 -16.171 1.00 82.25 81 GLN A N 1
ATOM 620 C CA . GLN A 1 81 ? 7.493 -4.618 -17.132 1.00 82.25 81 GLN A CA 1
ATOM 621 C C . GLN A 1 81 ? 6.077 -5.201 -17.262 1.00 82.25 81 GLN A C 1
ATOM 623 O O . GLN A 1 81 ? 5.757 -5.780 -18.300 1.00 82.25 81 GLN A O 1
ATOM 628 N N . ALA A 1 82 ? 5.208 -5.009 -16.262 1.00 81.19 82 ALA A N 1
ATOM 629 C CA . ALA A 1 82 ? 3.800 -5.389 -16.351 1.00 81.19 82 ALA A CA 1
ATOM 630 C C . ALA A 1 82 ? 3.075 -4.634 -17.478 1.00 81.19 82 ALA A C 1
ATOM 632 O O . ALA A 1 82 ? 2.149 -5.173 -18.067 1.00 81.19 82 ALA A O 1
ATOM 633 N N . ARG A 1 83 ? 3.546 -3.442 -17.878 1.00 77.62 83 ARG A N 1
ATOM 634 C CA . ARG A 1 83 ? 2.971 -2.669 -18.998 1.00 77.62 83 ARG A CA 1
ATOM 635 C C . ARG A 1 83 ? 3.088 -3.377 -20.356 1.00 77.62 83 ARG A C 1
ATOM 637 O O . ARG A 1 83 ? 2.412 -2.984 -21.299 1.00 77.62 83 ARG A O 1
ATOM 644 N N . CYS A 1 84 ? 3.935 -4.403 -20.462 1.00 85.56 84 CYS A N 1
ATOM 645 C CA . CYS A 1 84 ? 4.054 -5.244 -21.654 1.00 85.56 84 CYS A CA 1
ATOM 646 C C . CYS A 1 84 ? 3.013 -6.380 -21.701 1.00 85.56 84 CYS A C 1
ATOM 648 O O . CYS A 1 84 ? 2.934 -7.087 -22.705 1.00 85.56 84 CYS A O 1
ATOM 650 N N . LEU A 1 85 ? 2.256 -6.599 -20.622 1.00 88.06 85 LEU A N 1
ATOM 651 C CA . LEU A 1 85 ? 1.196 -7.601 -20.553 1.00 88.06 85 LEU A CA 1
ATOM 652 C C . LEU A 1 85 ? -0.122 -7.044 -21.124 1.00 88.06 85 LEU A C 1
ATOM 654 O O . LEU A 1 85 ? -0.312 -5.827 -21.170 1.00 88.06 85 LEU A O 1
ATOM 658 N N . PRO A 1 86 ? -1.063 -7.914 -21.539 1.00 93.94 86 PRO A N 1
ATOM 659 C CA . PRO A 1 86 ? -2.419 -7.488 -21.872 1.00 93.94 86 PRO A CA 1
ATOM 660 C C . PRO A 1 86 ? -3.067 -6.739 -20.701 1.00 93.94 86 PRO A C 1
ATOM 662 O O . PRO A 1 86 ? -2.959 -7.184 -19.557 1.00 93.94 86 PRO A O 1
ATOM 665 N N . SER A 1 87 ? -3.780 -5.646 -20.983 1.00 90.25 87 SER A N 1
ATOM 666 C CA . SER A 1 87 ? -4.385 -4.788 -19.950 1.00 90.25 87 SER A CA 1
ATOM 667 C C . SER A 1 87 ? -5.296 -5.561 -18.997 1.00 90.25 87 SER A C 1
ATOM 669 O O . SER A 1 87 ? -5.203 -5.383 -17.790 1.00 90.25 87 SER A O 1
ATOM 671 N N . GLU A 1 88 ? -6.086 -6.502 -19.521 1.00 92.88 88 GLU A N 1
ATOM 672 C CA . GLU A 1 88 ? -6.964 -7.361 -18.716 1.00 92.88 88 GLU A CA 1
ATOM 673 C C . GLU A 1 88 ? -6.186 -8.175 -17.669 1.00 92.88 88 GLU A C 1
ATOM 675 O O . GLU A 1 88 ? -6.649 -8.357 -16.543 1.00 92.88 88 GLU A O 1
ATOM 680 N N . LEU A 1 89 ? -4.980 -8.645 -18.009 1.00 91.56 89 LEU A N 1
ATOM 681 C CA . LEU A 1 89 ? -4.130 -9.377 -17.071 1.00 91.56 89 LEU A CA 1
ATOM 682 C C . LEU A 1 89 ? -3.568 -8.442 -15.995 1.00 91.56 89 LEU A C 1
ATOM 684 O O . LEU A 1 89 ? -3.552 -8.820 -14.822 1.00 91.56 89 LEU A O 1
ATOM 688 N N . CYS A 1 90 ? -3.147 -7.231 -16.371 1.00 91.06 90 CYS A N 1
ATOM 689 C CA . CYS A 1 90 ? -2.696 -6.212 -15.420 1.00 91.06 90 CYS A CA 1
ATOM 690 C C . CYS A 1 90 ? -3.805 -5.843 -14.433 1.00 91.06 90 CYS A C 1
ATOM 692 O O . CYS A 1 90 ? -3.548 -5.793 -13.229 1.00 91.06 90 CYS A O 1
ATOM 694 N N . ASP A 1 91 ? -5.030 -5.658 -14.924 1.00 90.94 91 ASP A N 1
ATOM 695 C CA . ASP A 1 91 ? -6.197 -5.303 -14.117 1.00 90.94 91 ASP A CA 1
ATOM 696 C C . ASP A 1 91 ? -6.544 -6.418 -13.124 1.00 90.94 91 ASP A C 1
ATOM 698 O O . ASP A 1 91 ? -6.737 -6.160 -11.933 1.00 90.94 91 ASP A O 1
ATOM 702 N N . VAL A 1 92 ? -6.545 -7.678 -13.575 1.00 93.19 92 VAL A N 1
ATOM 703 C CA . VAL A 1 92 ? -6.777 -8.840 -12.701 1.00 93.19 92 VAL A CA 1
ATOM 704 C C . VAL A 1 92 ? -5.678 -8.967 -11.646 1.00 93.19 92 VAL A C 1
ATOM 706 O O . VAL A 1 92 ? -5.979 -9.183 -10.470 1.00 93.19 92 VAL A O 1
ATOM 709 N N . GLN A 1 93 ? -4.408 -8.804 -12.029 1.00 92.75 93 GLN A N 1
ATOM 710 C CA . GLN A 1 93 ? -3.290 -8.817 -11.082 1.00 92.75 93 GLN A CA 1
ATOM 711 C C . GLN A 1 93 ? -3.416 -7.688 -10.054 1.00 92.75 93 GLN A C 1
ATOM 713 O O . GLN A 1 93 ? -3.229 -7.919 -8.859 1.00 92.75 93 GLN A O 1
ATOM 718 N N . GLN A 1 94 ? -3.773 -6.482 -10.494 1.00 93.50 94 GLN A N 1
ATOM 719 C CA . GLN A 1 94 ? -3.958 -5.332 -9.619 1.00 93.50 94 GLN A CA 1
ATOM 720 C C . GLN A 1 94 ? -5.100 -5.567 -8.627 1.00 93.50 94 GLN A C 1
ATOM 722 O O . GLN A 1 94 ? -4.931 -5.350 -7.426 1.00 93.50 94 GLN A O 1
ATOM 727 N N . ALA A 1 95 ? -6.239 -6.066 -9.109 1.00 94.31 95 ALA A N 1
ATOM 728 C CA . ALA A 1 95 ? -7.393 -6.380 -8.280 1.00 94.31 95 ALA A CA 1
ATOM 729 C C . ALA A 1 95 ? -7.069 -7.456 -7.232 1.00 94.31 95 ALA A C 1
ATOM 731 O O . ALA A 1 95 ? -7.402 -7.292 -6.055 1.00 94.31 95 ALA A O 1
ATOM 732 N N . ALA A 1 96 ? -6.363 -8.518 -7.633 1.00 94.94 96 ALA A N 1
ATOM 733 C CA . ALA A 1 96 ? -5.928 -9.577 -6.728 1.00 94.94 96 ALA A CA 1
ATOM 734 C C . ALA A 1 96 ? -4.989 -9.045 -5.634 1.00 94.94 96 ALA A C 1
ATOM 736 O O . ALA A 1 96 ? -5.181 -9.346 -4.453 1.00 94.94 96 ALA A O 1
ATOM 737 N N . MET A 1 97 ? -4.018 -8.202 -5.998 1.00 96.25 97 MET A N 1
ATOM 738 C CA . MET A 1 97 ? -3.099 -7.593 -5.033 1.00 96.25 97 MET A CA 1
ATOM 739 C C . MET A 1 97 ? -3.815 -6.637 -4.075 1.00 96.25 97 MET A C 1
ATOM 741 O O . MET A 1 97 ? -3.602 -6.704 -2.865 1.00 96.25 97 MET A O 1
ATOM 745 N N . ASN A 1 98 ? -4.721 -5.798 -4.577 1.00 94.75 98 ASN A N 1
ATOM 746 C CA . ASN A 1 98 ? -5.526 -4.904 -3.745 1.00 94.75 98 ASN A CA 1
ATOM 747 C C . ASN A 1 98 ? -6.419 -5.683 -2.764 1.00 94.75 98 ASN A C 1
ATOM 749 O O . ASN A 1 98 ? -6.546 -5.305 -1.596 1.00 94.75 98 ASN A O 1
ATOM 753 N N . GLN A 1 99 ? -7.001 -6.800 -3.207 1.00 95.06 99 GLN A N 1
ATOM 754 C CA . GLN A 1 99 ? -7.788 -7.679 -2.347 1.00 95.06 99 GLN A CA 1
ATOM 755 C C . GLN A 1 99 ? -6.922 -8.352 -1.272 1.00 95.06 99 GLN A C 1
ATOM 757 O O . GLN A 1 99 ? -7.335 -8.406 -0.111 1.00 95.06 99 GLN A O 1
ATOM 762 N N . ALA A 1 100 ? -5.718 -8.814 -1.621 1.00 96.31 100 ALA A N 1
ATOM 763 C CA . ALA A 1 100 ? -4.771 -9.372 -0.659 1.00 96.31 100 ALA A CA 1
ATOM 764 C C . ALA A 1 100 ? -4.355 -8.331 0.393 1.00 96.31 100 ALA A C 1
ATOM 766 O O . ALA A 1 100 ? -4.420 -8.608 1.591 1.00 96.31 100 ALA A O 1
ATOM 767 N N . LEU A 1 101 ? -4.018 -7.107 -0.032 1.00 97.12 101 LEU A N 1
ATOM 768 C CA . LEU A 1 101 ? -3.690 -5.996 0.867 1.00 97.12 101 LEU A CA 1
ATOM 769 C C . LEU A 1 101 ? -4.844 -5.680 1.818 1.00 97.12 101 LEU A C 1
ATOM 771 O O . LEU A 1 101 ? -4.632 -5.540 3.022 1.00 97.12 101 LEU A O 1
ATOM 775 N N . ARG A 1 102 ? -6.077 -5.619 1.303 1.00 96.31 102 ARG A N 1
ATOM 776 C CA . ARG A 1 102 ? -7.272 -5.414 2.128 1.00 96.31 102 ARG A CA 1
ATOM 777 C C . ARG A 1 102 ? -7.402 -6.507 3.189 1.00 96.31 102 ARG A C 1
ATOM 779 O O . ARG A 1 102 ? -7.590 -6.181 4.356 1.00 96.31 102 ARG A O 1
ATOM 786 N N . ALA A 1 103 ? -7.270 -7.777 2.805 1.00 95.88 103 ALA A N 1
ATOM 787 C CA . ALA A 1 103 ? -7.374 -8.902 3.732 1.00 95.88 103 ALA A CA 1
ATOM 788 C C . ALA A 1 103 ? -6.295 -8.859 4.828 1.00 95.88 103 ALA A C 1
ATOM 790 O O . ALA A 1 103 ? -6.619 -9.024 6.005 1.00 95.88 103 ALA A O 1
ATOM 791 N N . ILE A 1 104 ? -5.041 -8.576 4.457 1.00 96.44 104 ILE A N 1
ATOM 792 C CA . ILE A 1 104 ? -3.920 -8.421 5.396 1.00 96.44 104 ILE A CA 1
ATOM 793 C C . ILE A 1 104 ? -4.220 -7.288 6.386 1.00 96.44 104 ILE A C 1
ATOM 795 O O . ILE A 1 104 ? -4.233 -7.500 7.596 1.00 96.44 104 ILE A O 1
ATOM 799 N N . LEU A 1 105 ? -4.537 -6.091 5.894 1.00 96.31 105 LEU A N 1
ATOM 800 C CA . LEU A 1 105 ? -4.794 -4.929 6.747 1.00 96.31 105 LEU A CA 1
ATOM 801 C C . LEU A 1 105 ? -6.007 -5.150 7.670 1.00 96.31 105 LEU A C 1
ATOM 803 O O . LEU A 1 105 ? -5.951 -4.829 8.858 1.00 96.31 105 LEU A O 1
ATOM 807 N N . SER A 1 106 ? -7.085 -5.764 7.177 1.00 94.88 106 SER A N 1
ATOM 808 C CA . SER A 1 106 ? -8.239 -6.115 8.013 1.00 94.88 106 SER A CA 1
ATOM 809 C C . SER A 1 106 ? -7.887 -7.129 9.106 1.00 94.88 106 SER A C 1
ATOM 811 O O . SER A 1 106 ? -8.307 -6.951 10.250 1.00 94.88 106 SER A O 1
ATOM 813 N N . ALA A 1 107 ? -7.081 -8.154 8.802 1.00 96.06 107 ALA A N 1
ATOM 814 C CA . ALA A 1 107 ? -6.611 -9.124 9.798 1.00 96.06 107 ALA A CA 1
ATOM 815 C C . ALA A 1 107 ? -5.778 -8.458 10.909 1.00 96.06 107 ALA A C 1
ATOM 817 O O . ALA A 1 107 ? -5.836 -8.868 12.069 1.00 96.06 107 ALA A O 1
ATOM 818 N N . HIS A 1 108 ? -5.080 -7.373 10.571 1.00 94.75 108 HIS A N 1
ATOM 819 C CA . HIS A 1 108 ? -4.314 -6.540 11.496 1.00 94.75 108 HIS A CA 1
ATOM 820 C C . HIS A 1 108 ? -5.109 -5.360 12.081 1.00 94.75 108 HIS A C 1
ATOM 822 O O . HIS A 1 108 ? -4.521 -4.410 12.593 1.00 94.75 108 HIS A O 1
ATOM 828 N N . ARG A 1 109 ? -6.449 -5.442 12.085 1.00 93.81 109 ARG A N 1
ATOM 829 C CA . ARG A 1 109 ? -7.347 -4.493 12.770 1.00 93.81 109 ARG A CA 1
ATOM 830 C C . ARG A 1 109 ? -7.294 -3.060 12.233 1.00 93.81 109 ARG A C 1
ATOM 832 O O . ARG A 1 109 ? -7.633 -2.115 12.948 1.00 93.81 109 ARG A O 1
ATOM 839 N N . PHE A 1 110 ? -6.921 -2.873 10.972 1.00 95.56 110 PHE A N 1
ATOM 840 C CA . PHE A 1 110 ? -7.128 -1.590 10.313 1.00 95.56 110 PHE A CA 1
ATOM 841 C C . PHE A 1 110 ? -8.602 -1.397 9.964 1.00 95.56 110 PHE A C 1
ATOM 843 O O . PHE A 1 110 ? -9.271 -2.297 9.455 1.00 95.56 110 PHE A O 1
ATOM 850 N N . GLN A 1 111 ? -9.100 -0.188 10.209 1.00 95.19 111 GLN A N 1
ATOM 851 C CA . GLN A 1 111 ? -10.380 0.251 9.684 1.00 95.19 111 GLN A CA 1
ATOM 852 C C . GLN A 1 111 ? -10.180 0.658 8.222 1.00 95.19 111 GLN A C 1
ATOM 854 O O . GLN A 1 111 ? -9.455 1.612 7.932 1.00 95.19 111 GLN A O 1
ATOM 859 N N . ILE A 1 112 ? -10.830 -0.057 7.308 1.00 94.31 112 ILE A N 1
ATOM 860 C CA . ILE A 1 112 ? -10.755 0.185 5.864 1.00 94.31 112 ILE A CA 1
ATOM 861 C C . ILE A 1 112 ? -12.127 0.662 5.396 1.00 94.31 112 ILE A C 1
ATOM 863 O O . ILE A 1 112 ? -13.140 0.124 5.834 1.00 94.31 112 ILE A O 1
ATOM 867 N N . ALA A 1 113 ? -12.170 1.674 4.531 1.00 93.38 113 ALA A N 1
ATOM 868 C CA . ALA A 1 113 ? -13.421 2.112 3.929 1.00 93.38 113 ALA A CA 1
ATOM 869 C C . ALA A 1 113 ? -14.027 1.014 3.039 1.00 93.38 113 ALA A C 1
ATOM 871 O O . ALA A 1 113 ? -13.304 0.258 2.368 1.00 93.38 113 ALA A O 1
ATOM 872 N N . ASP A 1 114 ? -15.357 0.967 3.006 1.00 88.25 114 ASP A N 1
ATOM 873 C CA . ASP A 1 114 ? -16.093 0.149 2.050 1.00 88.25 114 ASP A CA 1
ATOM 874 C C . ASP A 1 114 ? -15.820 0.662 0.634 1.00 88.25 114 ASP A C 1
ATOM 876 O O . ASP A 1 114 ? -15.940 1.855 0.353 1.00 88.25 114 ASP A O 1
ATOM 880 N N . ALA A 1 115 ? -15.404 -0.247 -0.241 1.00 86.94 115 ALA A N 1
ATOM 881 C CA . ALA A 1 115 ? -15.174 0.011 -1.654 1.00 86.94 115 ALA A CA 1
ATOM 882 C C . ALA A 1 115 ? -15.390 -1.296 -2.437 1.00 86.94 115 ALA A C 1
ATOM 884 O O . ALA A 1 115 ? -15.330 -2.375 -1.829 1.00 86.94 115 ALA A O 1
ATOM 885 N N . PRO A 1 116 ? -15.633 -1.228 -3.755 1.00 88.88 116 PRO A N 1
ATOM 886 C CA . PRO A 1 116 ? -15.711 -2.403 -4.613 1.00 88.88 116 PRO A CA 1
ATOM 887 C C . PRO A 1 116 ? -14.520 -3.361 -4.459 1.00 88.88 116 PRO A C 1
ATOM 889 O O . PRO A 1 116 ? -13.386 -2.964 -4.172 1.00 88.88 116 PRO A O 1
ATOM 892 N N . LEU A 1 117 ? -14.783 -4.654 -4.666 1.00 82.62 117 LEU A N 1
ATOM 893 C CA . LEU A 1 117 ? -13.733 -5.670 -4.708 1.00 82.62 117 LEU A CA 1
ATOM 894 C C . LEU A 1 117 ? -12.746 -5.353 -5.837 1.00 82.62 117 LEU A C 1
ATOM 896 O O . LEU A 1 117 ? -13.151 -5.013 -6.944 1.00 82.62 117 LEU A O 1
ATOM 900 N N . GLY A 1 118 ? -11.454 -5.479 -5.541 1.00 84.81 118 GLY A N 1
ATOM 901 C CA . GLY A 1 118 ? -10.375 -5.149 -6.472 1.00 84.81 118 GLY A CA 1
ATOM 902 C C . GLY A 1 118 ? -9.869 -3.708 -6.374 1.00 84.81 118 GLY A C 1
ATOM 903 O O . GLY A 1 118 ? -8.776 -3.428 -6.861 1.00 84.81 118 GLY A O 1
ATOM 904 N N . GLU A 1 119 ? -10.573 -2.805 -5.686 1.00 93.12 119 GLU A N 1
ATOM 905 C CA . GLU A 1 119 ? -10.049 -1.464 -5.415 1.00 93.12 119 GLU A CA 1
ATOM 906 C C . GLU A 1 119 ? -9.042 -1.453 -4.262 1.00 93.12 119 GLU A C 1
ATOM 908 O O . GLU A 1 119 ? -9.175 -2.179 -3.266 1.00 93.12 119 GLU A O 1
ATOM 913 N N . ALA A 1 120 ? -8.040 -0.582 -4.390 1.00 95.38 120 ALA A N 1
ATOM 914 C CA . ALA A 1 120 ? -7.000 -0.398 -3.389 1.00 95.38 120 ALA A CA 1
ATOM 915 C C . ALA A 1 120 ? -7.608 0.008 -2.031 1.00 95.38 120 ALA A C 1
ATOM 917 O O . ALA A 1 120 ? -8.427 0.934 -1.971 1.00 95.38 120 ALA A O 1
ATOM 918 N N . PRO A 1 121 ? -7.237 -0.660 -0.924 1.00 96.38 121 PRO A N 1
ATOM 919 C CA . PRO A 1 121 ? -7.789 -0.364 0.392 1.00 96.38 121 PRO A CA 1
ATOM 920 C C . PRO A 1 121 ? -7.499 1.075 0.835 1.00 96.38 121 PRO A C 1
ATOM 922 O O . PRO A 1 121 ? -6.354 1.526 0.861 1.00 96.38 121 PRO A O 1
ATOM 925 N N . LEU A 1 122 ? -8.554 1.782 1.250 1.00 96.69 122 LEU A N 1
ATOM 926 C CA . LEU A 1 122 ? -8.462 3.096 1.883 1.00 96.69 122 LEU A CA 1
ATOM 927 C C . LEU A 1 122 ? -8.489 2.940 3.404 1.00 96.69 122 LEU A C 1
ATOM 929 O O . LEU A 1 122 ? -9.540 2.680 3.990 1.00 96.69 122 LEU A O 1
ATOM 933 N N . VAL A 1 123 ? -7.337 3.112 4.042 1.00 96.19 123 VAL A N 1
ATOM 934 C CA . VAL A 1 123 ? -7.164 2.968 5.487 1.00 96.19 123 VAL A CA 1
ATOM 935 C C . VAL A 1 123 ? -7.544 4.268 6.196 1.00 96.19 123 VAL A C 1
ATOM 937 O O . VAL A 1 123 ? -7.088 5.358 5.841 1.00 96.19 123 VAL A O 1
ATOM 940 N N . LEU A 1 124 ? -8.393 4.138 7.214 1.00 94.25 124 LEU A N 1
ATOM 941 C CA . LEU A 1 124 ? -8.946 5.241 8.005 1.00 94.25 124 LEU A CA 1
ATOM 942 C C . LEU A 1 124 ? -8.281 5.383 9.383 1.00 94.25 124 LEU A C 1
ATOM 944 O O . LEU A 1 124 ? -8.410 6.423 10.027 1.00 94.25 124 LEU A O 1
ATOM 948 N N . GLY A 1 125 ? -7.611 4.328 9.849 1.00 92.06 125 GLY A N 1
ATOM 949 C CA . GLY A 1 125 ? -7.012 4.238 11.177 1.00 92.06 125 GLY A CA 1
ATOM 950 C C . GLY A 1 125 ? -6.974 2.796 11.681 1.00 92.06 125 GLY A C 1
ATOM 951 O O . GLY A 1 125 ? -7.299 1.860 10.952 1.00 92.06 125 GLY A O 1
ATOM 952 N N . LEU A 1 126 ? -6.612 2.620 12.949 1.00 85.44 126 LEU A N 1
ATOM 953 C CA . LEU A 1 126 ? -6.758 1.351 13.664 1.00 85.44 126 LEU A CA 1
ATOM 954 C C . LEU A 1 126 ? -8.148 1.276 14.299 1.00 85.44 126 LEU A C 1
ATOM 956 O O . LEU A 1 126 ? -8.652 2.274 14.825 1.00 85.44 126 LEU A O 1
ATOM 960 N N . THR A 1 127 ? -8.768 0.096 14.306 1.00 81.56 127 THR A N 1
ATOM 961 C CA . THR A 1 127 ? -9.985 -0.106 15.096 1.00 81.56 127 THR A CA 1
ATOM 962 C C . THR A 1 127 ? -9.635 0.099 16.565 1.00 81.56 127 THR A C 1
ATOM 964 O O . THR A 1 127 ? -8.757 -0.587 17.094 1.00 81.56 127 THR A O 1
ATOM 967 N N . ARG A 1 128 ? -10.317 1.027 17.244 1.00 59.16 128 ARG A N 1
ATOM 968 C CA . ARG A 1 128 ? -10.220 1.133 18.702 1.00 59.16 128 ARG A CA 1
ATOM 969 C C . ARG A 1 128 ? -10.745 -0.174 19.285 1.00 59.16 128 ARG A C 1
ATOM 971 O O . ARG A 1 128 ? -11.949 -0.414 19.258 1.00 59.16 128 ARG A O 1
ATOM 978 N N . SER A 1 129 ? -9.864 -1.029 19.798 1.00 51.56 129 SER A N 1
ATOM 979 C CA . SER A 1 129 ? -10.312 -2.074 20.713 1.00 51.56 129 SER A CA 1
ATOM 980 C C . SER A 1 129 ? -10.906 -1.361 21.921 1.00 51.56 129 SER A C 1
ATOM 982 O O . SER A 1 129 ? -10.180 -0.705 22.662 1.00 51.56 129 SER A O 1
ATOM 984 N N . GLY A 1 130 ? -12.225 -1.451 22.082 1.00 42.75 130 GLY A N 1
ATOM 985 C CA . GLY A 1 130 ? -12.867 -1.104 23.339 1.00 42.75 130 GLY A CA 1
ATOM 986 C C . GLY A 1 130 ? -12.261 -1.973 24.435 1.00 42.75 130 GLY A C 1
ATOM 987 O O . GLY A 1 130 ? -12.411 -3.196 24.418 1.00 42.75 130 GLY A O 1
ATOM 988 N N . ARG A 1 131 ? -11.531 -1.335 25.338 1.00 35.06 131 ARG A N 1
ATOM 989 C CA . ARG A 1 131 ? -11.288 -1.814 26.689 1.00 35.06 131 ARG A CA 1
ATOM 990 C C . ARG A 1 131 ? -11.606 -0.671 27.629 1.00 35.06 131 ARG A C 1
ATOM 992 O O . ARG A 1 131 ? -11.208 0.466 27.291 1.00 35.06 131 ARG A O 1
#

Radius of gyration: 14.49 Å; Cα contacts (8 Å, |Δi|>4): 218; chains: 1; bounding box: 36×28×49 Å